Protein AF-A0A7X6XSF5-F1 (afdb_monomer_lite)

Secondary structure (DSSP, 8-state):
-HHHHHHHHHHHHHHHHHHHHHHHHT----HHHHHHHHHHHHHHHHTTSGGGG-TT--HHHHHHHHHHHHH-HHHHHHHHHHHHHHHHHHH---THHHHHHHHHHHHHHHHHHHHHHHHHHHHHTT--

Radius of gyration: 16.54 Å; chains: 1; bounding box: 62×31×39 Å

Foldseek 3Di:
DVVVQVVVLVVLVVVLVVVVCVLVVVDDDDPVLVVVLVVLLVVLLVQQVVCVVPPPDRCNLVSLLVQCLVVALSSSLSSQLSNLVSNCVVVPGHPCSNVSSVVRSVSSNVSRVVNVVVVVVVVVVVPD

pLDDT: mean 73.64, std 11.08, range [44.38, 89.81]

Structure (mmCIF, N/CA/C/O backbone):
data_AF-A0A7X6XSF5-F1
#
_entry.id   AF-A0A7X6XSF5-F1
#
loop_
_atom_site.group_PDB
_atom_site.id
_atom_site.type_symbol
_atom_site.label_atom_id
_atom_site.label_alt_id
_atom_site.label_comp_id
_atom_site.label_asym_id
_atom_site.label_entity_id
_atom_site.label_seq_id
_atom_site.pdbx_PDB_ins_code
_atom_site.Cartn_x
_atom_site.Cartn_y
_atom_site.Cartn_z
_atom_site.occupancy
_atom_site.B_iso_or_equiv
_atom_site.auth_seq_id
_atom_site.auth_comp_id
_atom_site.auth_asym_id
_atom_site.auth_atom_id
_atom_site.pdbx_PDB_model_num
ATOM 1 N N . MET A 1 1 ? 31.494 -0.036 -8.236 1.00 59.62 1 MET A N 1
ATOM 2 C CA . MET A 1 1 ? 30.334 0.885 -8.117 1.00 59.62 1 MET A CA 1
ATOM 3 C C . MET A 1 1 ? 29.012 0.112 -8.073 1.00 59.62 1 MET A C 1
ATOM 5 O O . MET A 1 1 ? 28.188 0.430 -7.230 1.00 59.62 1 MET A O 1
ATOM 9 N N . GLN A 1 2 ? 28.847 -0.941 -8.889 1.00 62.22 2 GLN A N 1
ATOM 10 C CA . GLN A 1 2 ? 27.683 -1.845 -8.873 1.00 62.22 2 GLN A CA 1
ATOM 11 C C . GLN A 1 2 ? 27.437 -2.524 -7.506 1.00 62.22 2 GLN A C 1
ATOM 13 O O . GLN A 1 2 ? 26.304 -2.560 -7.035 1.00 62.22 2 GLN A O 1
ATOM 18 N N . ASP A 1 3 ? 28.492 -2.979 -6.819 1.00 64.44 3 ASP A N 1
ATOM 19 C CA . ASP A 1 3 ? 28.365 -3.694 -5.533 1.00 64.44 3 ASP A CA 1
ATOM 20 C C . ASP A 1 3 ? 27.804 -2.818 -4.400 1.00 64.44 3 ASP A C 1
ATOM 22 O O . ASP A 1 3 ? 27.027 -3.283 -3.568 1.00 64.44 3 ASP A O 1
ATOM 26 N N . TYR A 1 4 ? 28.118 -1.517 -4.412 1.00 69.25 4 TYR A N 1
ATOM 27 C CA . TYR A 1 4 ? 27.562 -0.548 -3.462 1.00 69.25 4 TYR A CA 1
ATOM 28 C C . TYR A 1 4 ? 26.054 -0.350 -3.659 1.00 69.25 4 TYR A C 1
ATOM 30 O O . TYR A 1 4 ? 25.323 -0.183 -2.686 1.00 69.25 4 TYR A O 1
ATOM 38 N N . ILE A 1 5 ? 25.569 -0.416 -4.902 1.00 69.94 5 ILE A N 1
ATOM 39 C CA . ILE A 1 5 ? 24.144 -0.258 -5.222 1.00 69.94 5 ILE A CA 1
ATOM 40 C C . ILE A 1 5 ? 23.349 -1.460 -4.695 1.00 69.94 5 ILE A C 1
ATOM 42 O O . ILE A 1 5 ? 22.299 -1.276 -4.078 1.00 69.94 5 ILE A O 1
ATOM 46 N N . HIS A 1 6 ? 23.865 -2.681 -4.856 1.00 67.62 6 HIS A N 1
ATOM 47 C CA . HIS A 1 6 ? 23.228 -3.886 -4.312 1.00 67.62 6 HIS A CA 1
ATOM 48 C C . HIS A 1 6 ? 23.192 -3.886 -2.776 1.00 67.62 6 HIS A C 1
ATOM 50 O O . HIS A 1 6 ? 22.155 -4.204 -2.190 1.00 67.62 6 HIS A O 1
ATOM 56 N N . LEU A 1 7 ? 24.272 -3.443 -2.122 1.00 71.56 7 LEU A N 1
ATOM 57 C CA . LEU A 1 7 ? 24.316 -3.249 -0.668 1.00 71.56 7 LEU A CA 1
ATOM 58 C C . LEU A 1 7 ? 23.287 -2.218 -0.180 1.00 71.56 7 LEU A C 1
ATOM 60 O O . LEU A 1 7 ? 22.596 -2.468 0.807 1.00 71.56 7 LEU A O 1
ATOM 64 N N . MET A 1 8 ? 23.122 -1.093 -0.885 1.00 67.62 8 MET A N 1
ATOM 65 C CA . MET A 1 8 ? 22.103 -0.092 -0.540 1.00 67.62 8 MET A CA 1
ATOM 66 C C . MET A 1 8 ? 20.672 -0.622 -0.711 1.00 67.62 8 MET A C 1
ATOM 68 O O . MET A 1 8 ? 19.807 -0.295 0.101 1.00 67.62 8 MET A O 1
ATOM 72 N N . ILE A 1 9 ? 20.408 -1.461 -1.718 1.00 67.25 9 ILE A N 1
ATOM 73 C CA . ILE A 1 9 ? 19.087 -2.078 -1.937 1.00 67.25 9 ILE A CA 1
ATOM 74 C C . ILE A 1 9 ? 18.752 -3.066 -0.814 1.00 67.25 9 ILE A C 1
ATOM 76 O O . ILE A 1 9 ? 17.651 -3.014 -0.267 1.00 67.25 9 ILE A O 1
ATOM 80 N N . ILE A 1 10 ? 19.702 -3.921 -0.422 1.00 72.44 10 ILE A N 1
ATOM 81 C CA . ILE A 1 10 ? 19.519 -4.860 0.695 1.00 72.44 10 ILE A CA 1
ATOM 82 C C . ILE A 1 10 ? 19.274 -4.093 2.002 1.00 72.44 10 ILE A C 1
ATOM 84 O O . ILE A 1 10 ? 18.352 -4.430 2.744 1.00 72.44 10 ILE A O 1
ATOM 88 N N . LEU A 1 11 ? 20.032 -3.020 2.249 1.00 73.56 11 LEU A N 1
ATOM 89 C CA . LEU A 1 11 ? 19.863 -2.159 3.422 1.00 73.56 11 LEU A CA 1
ATOM 90 C C . LEU A 1 11 ? 18.483 -1.476 3.453 1.00 73.56 11 LEU A C 1
ATOM 92 O O . LEU A 1 11 ? 17.859 -1.396 4.509 1.00 73.56 11 LEU A O 1
ATOM 96 N N . LEU A 1 12 ? 17.980 -1.021 2.303 1.00 67.94 12 LEU A N 1
ATOM 97 C CA . LEU A 1 12 ? 16.653 -0.406 2.171 1.00 67.94 12 LEU A CA 1
ATOM 98 C C . LEU A 1 12 ? 15.509 -1.406 2.390 1.00 67.94 12 LEU A C 1
ATOM 100 O O . LEU A 1 12 ? 14.513 -1.063 3.030 1.00 67.94 12 LEU A O 1
ATOM 104 N N . ILE A 1 13 ? 15.654 -2.642 1.904 1.00 68.62 13 ILE A N 1
ATOM 105 C CA . ILE A 1 13 ? 14.698 -3.731 2.161 1.00 68.62 13 ILE A CA 1
ATOM 106 C C . ILE A 1 13 ? 14.661 -4.055 3.659 1.00 68.62 13 ILE A C 1
ATOM 108 O O . ILE A 1 13 ? 13.578 -4.178 4.235 1.00 68.62 13 ILE A O 1
ATOM 112 N N . LEU A 1 14 ? 15.831 -4.126 4.302 1.00 71.38 14 LEU A N 1
ATOM 113 C CA . LEU A 1 14 ? 15.952 -4.326 5.747 1.00 71.38 14 LEU A CA 1
ATOM 114 C C . LEU A 1 14 ? 15.298 -3.183 6.531 1.00 71.38 14 LEU A C 1
ATOM 116 O O . LEU A 1 14 ? 14.536 -3.442 7.455 1.00 71.38 14 LEU A O 1
ATOM 120 N N . LEU A 1 15 ? 15.512 -1.927 6.128 1.00 68.38 15 LEU A N 1
ATOM 121 C CA . LEU A 1 15 ? 14.881 -0.764 6.757 1.00 68.38 15 LEU A CA 1
ATOM 122 C C . LEU A 1 15 ? 13.347 -0.828 6.663 1.00 68.38 15 LEU A C 1
ATOM 124 O O . LEU A 1 15 ? 12.653 -0.596 7.651 1.00 68.38 15 LEU A O 1
ATOM 128 N N . SER A 1 16 ? 12.817 -1.185 5.493 1.00 65.94 16 SER A N 1
ATOM 129 C CA . SER A 1 16 ? 11.382 -1.389 5.274 1.00 65.94 16 SER A CA 1
ATOM 130 C C . SER A 1 16 ? 10.806 -2.489 6.181 1.00 65.94 16 SER A C 1
ATOM 132 O O . SER A 1 16 ? 9.779 -2.282 6.834 1.00 65.94 16 SER A O 1
ATOM 134 N N . MET A 1 17 ? 11.498 -3.629 6.282 1.00 66.50 17 MET A N 1
ATOM 135 C CA . MET A 1 17 ? 11.142 -4.719 7.201 1.00 66.50 17 MET A CA 1
ATOM 136 C C . MET A 1 17 ? 11.146 -4.254 8.664 1.00 66.50 17 MET A C 1
ATOM 138 O O . MET A 1 17 ? 10.246 -4.609 9.424 1.00 66.50 17 MET A O 1
ATOM 142 N N . THR A 1 18 ? 12.094 -3.399 9.049 1.00 66.00 18 THR A N 1
ATOM 143 C CA . THR A 1 18 ? 12.167 -2.823 10.399 1.00 66.00 18 THR A CA 1
ATOM 144 C C . THR A 1 18 ? 11.002 -1.868 10.686 1.00 66.00 18 THR A C 1
ATOM 146 O O . THR A 1 18 ? 10.394 -1.956 11.752 1.00 66.00 18 THR A O 1
ATOM 149 N N . ILE A 1 19 ? 10.624 -0.997 9.738 1.00 66.56 19 ILE A N 1
ATOM 150 C CA . ILE A 1 19 ? 9.424 -0.144 9.868 1.00 66.56 19 ILE A CA 1
ATOM 151 C C . ILE A 1 19 ? 8.166 -1.007 10.041 1.00 66.56 19 ILE A C 1
ATOM 153 O O . ILE A 1 19 ? 7.299 -0.676 10.854 1.00 66.56 19 ILE A O 1
ATOM 157 N N . PHE A 1 20 ? 8.071 -2.114 9.301 1.00 64.94 20 PHE A N 1
ATOM 158 C CA . PHE A 1 20 ? 6.968 -3.059 9.423 1.00 64.94 20 PHE A CA 1
ATOM 159 C C . PHE A 1 20 ? 6.917 -3.692 10.818 1.00 64.94 20 PHE A C 1
ATOM 161 O O . PHE A 1 20 ? 5.868 -3.644 11.461 1.00 64.94 20 PHE A O 1
ATOM 168 N N . TYR A 1 21 ? 8.047 -4.195 11.320 1.00 65.69 21 TYR A N 1
ATOM 169 C CA . TYR A 1 21 ? 8.134 -4.827 12.639 1.00 65.69 21 TYR A CA 1
ATOM 170 C C . TYR A 1 21 ? 7.701 -3.878 13.764 1.00 65.69 21 TYR A C 1
ATOM 172 O O . TYR A 1 21 ? 6.851 -4.232 14.578 1.00 65.69 21 TYR A O 1
ATOM 180 N N . ILE A 1 22 ? 8.181 -2.629 13.740 1.00 65.38 22 ILE A N 1
ATOM 181 C CA . ILE A 1 22 ? 7.823 -1.600 14.734 1.00 65.38 22 ILE A CA 1
ATOM 182 C C . ILE A 1 22 ? 6.320 -1.270 14.697 1.00 65.38 22 ILE A C 1
ATOM 184 O O . ILE A 1 22 ? 5.724 -0.913 15.718 1.00 65.38 22 ILE A O 1
ATOM 188 N N . ARG A 1 23 ? 5.691 -1.354 13.519 1.00 63.09 23 ARG A N 1
ATOM 189 C CA . ARG A 1 23 ? 4.255 -1.096 13.347 1.00 63.09 23 ARG A CA 1
ATOM 190 C C . ARG A 1 23 ? 3.402 -2.293 13.777 1.00 63.09 23 ARG A C 1
ATOM 192 O O . ARG A 1 23 ? 2.303 -2.078 14.282 1.00 63.09 23 ARG A O 1
ATOM 199 N N . PHE A 1 24 ? 3.898 -3.513 13.576 1.00 61.09 24 PHE A N 1
ATOM 200 C CA . PHE A 1 24 ? 3.199 -4.762 13.889 1.00 61.09 24 PHE A CA 1
ATOM 201 C C . PHE A 1 24 ? 3.247 -5.096 15.385 1.00 61.09 24 PHE A C 1
ATOM 203 O O . PHE A 1 24 ? 2.246 -5.516 15.954 1.00 61.09 24 PHE A O 1
ATOM 210 N N . GLU A 1 25 ? 4.375 -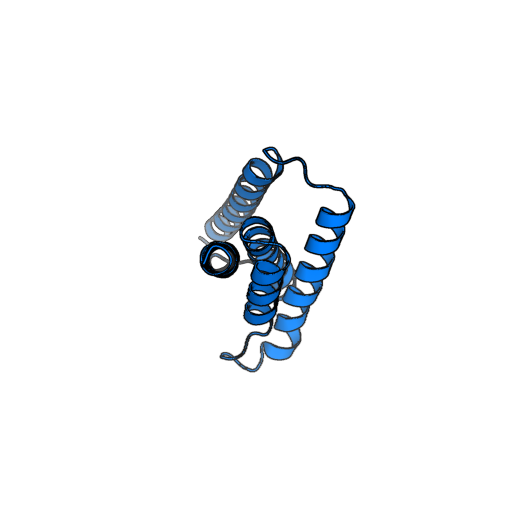4.833 16.048 1.00 61.44 25 GLU A N 1
ATOM 211 C CA . GLU A 1 25 ? 4.587 -5.160 17.466 1.00 61.44 25 GLU A CA 1
ATOM 212 C C . GLU A 1 25 ? 3.665 -4.375 18.415 1.00 61.44 25 GLU A C 1
ATOM 214 O O . GLU A 1 25 ? 3.293 -4.851 19.484 1.00 61.44 25 GLU A O 1
ATOM 219 N N . LYS A 1 26 ? 3.233 -3.173 18.020 1.00 58.34 26 LYS A N 1
ATOM 220 C CA . LYS A 1 26 ? 2.418 -2.299 18.877 1.00 58.34 26 LYS A CA 1
ATOM 221 C C . LYS A 1 26 ? 0.927 -2.636 18.888 1.00 58.34 26 LYS A C 1
ATOM 223 O O . LYS A 1 26 ? 0.171 -1.924 19.550 1.00 58.34 26 LYS A O 1
ATOM 228 N N . LYS A 1 27 ? 0.472 -3.649 18.143 1.00 60.84 27 LYS A N 1
ATOM 229 C CA . LYS A 1 27 ? -0.960 -3.843 17.896 1.00 60.84 27 LYS A CA 1
ATOM 230 C C . LYS A 1 27 ? -1.399 -5.293 18.074 1.00 60.84 27 LYS A C 1
ATOM 232 O O . LYS A 1 27 ? -0.849 -6.207 17.474 1.00 60.84 27 LYS A O 1
ATOM 237 N N . THR A 1 28 ? -2.464 -5.491 18.843 1.00 62.56 28 THR A N 1
ATOM 238 C CA . THR A 1 28 ? -3.181 -6.766 18.941 1.00 62.56 28 THR A CA 1
ATOM 239 C C . THR A 1 28 ? -4.071 -6.926 17.708 1.00 62.56 28 THR A C 1
ATOM 241 O O . THR A 1 28 ? -5.229 -6.508 17.713 1.00 62.56 28 THR A O 1
ATOM 244 N N . ILE A 1 29 ? -3.509 -7.443 16.617 1.00 67.06 29 ILE A N 1
ATOM 245 C CA . ILE A 1 29 ? -4.262 -7.780 15.402 1.00 67.06 29 ILE A CA 1
ATOM 246 C C . ILE A 1 29 ? -4.751 -9.224 15.536 1.00 67.06 29 ILE A C 1
ATOM 248 O O . ILE A 1 29 ? -3.967 -10.120 15.851 1.00 67.06 29 ILE A O 1
ATOM 252 N N . ASN A 1 30 ? -6.041 -9.458 15.294 1.00 80.00 30 ASN A N 1
ATOM 253 C CA . ASN A 1 30 ? -6.594 -10.812 15.293 1.00 80.00 30 ASN A CA 1
ATOM 254 C C . ASN A 1 30 ? -6.063 -11.607 14.090 1.00 80.00 30 ASN A C 1
ATOM 256 O O . ASN A 1 30 ? -5.859 -11.049 13.012 1.00 80.00 30 ASN A O 1
ATOM 260 N N . ALA A 1 31 ? -5.890 -12.922 14.240 1.00 82.75 31 ALA A N 1
ATOM 261 C CA . ALA A 1 31 ? -5.357 -13.777 13.175 1.00 82.75 31 ALA A CA 1
ATOM 262 C C . ALA A 1 31 ? -6.156 -13.668 11.858 1.00 82.75 31 ALA A C 1
ATOM 264 O O . ALA A 1 31 ? -5.569 -13.608 10.781 1.00 82.75 31 ALA A O 1
ATOM 265 N N . GLU A 1 32 ? -7.484 -13.555 11.940 1.00 82.69 32 GLU A N 1
ATOM 266 C CA . GLU A 1 32 ? -8.368 -13.369 10.779 1.00 82.69 32 GLU A CA 1
ATOM 267 C C . GLU A 1 32 ? -8.068 -12.074 10.010 1.00 82.69 32 GLU A C 1
ATOM 269 O O . GLU A 1 32 ? -8.053 -12.058 8.779 1.00 82.69 32 GLU A O 1
ATOM 274 N N . GLU A 1 33 ? -7.767 -10.989 10.725 1.00 77.69 33 GLU A N 1
ATOM 275 C CA . GLU A 1 33 ? -7.451 -9.690 10.129 1.00 77.69 33 GLU A CA 1
ATOM 276 C C . GLU A 1 33 ? -6.091 -9.730 9.417 1.00 77.69 33 GLU A C 1
ATOM 278 O O . GLU A 1 33 ? -5.955 -9.189 8.319 1.00 77.69 33 GLU A O 1
ATOM 283 N N . ILE A 1 34 ? -5.112 -10.453 9.972 1.00 81.44 34 ILE A N 1
ATOM 284 C CA . ILE A 1 34 ? -3.814 -10.691 9.320 1.00 81.44 34 ILE A CA 1
ATOM 285 C C . ILE A 1 34 ? -4.008 -11.449 8.000 1.00 81.44 34 ILE A C 1
ATOM 287 O O . ILE A 1 34 ? -3.440 -11.061 6.975 1.00 81.44 34 ILE A O 1
ATOM 291 N N . VAL A 1 35 ? -4.832 -12.502 8.001 1.00 85.88 35 VAL A N 1
ATOM 292 C CA . VAL A 1 35 ? -5.121 -13.297 6.797 1.00 85.88 35 VAL A CA 1
ATOM 293 C C . VAL A 1 35 ? -5.827 -12.446 5.736 1.00 85.88 35 VAL A C 1
ATOM 295 O O . VAL A 1 35 ? -5.446 -12.486 4.564 1.00 85.88 35 VAL A O 1
ATOM 298 N N . LEU A 1 36 ? -6.796 -11.615 6.129 1.00 82.38 36 LEU A N 1
ATOM 299 C CA . LEU A 1 36 ? -7.475 -10.688 5.217 1.00 82.38 36 LEU A CA 1
ATOM 300 C C . LEU A 1 36 ? -6.510 -9.663 4.604 1.00 82.38 36 LEU A C 1
ATOM 302 O O . LEU A 1 36 ? -6.538 -9.448 3.390 1.00 82.38 36 LEU A O 1
ATOM 306 N N . ILE A 1 37 ? -5.623 -9.073 5.411 1.00 83.38 37 ILE A N 1
ATOM 307 C CA . ILE A 1 37 ? -4.573 -8.154 4.941 1.00 83.38 37 ILE A CA 1
ATOM 308 C C . ILE A 1 37 ? -3.681 -8.842 3.907 1.00 83.38 37 ILE A C 1
ATOM 310 O O . ILE A 1 37 ? -3.402 -8.260 2.854 1.00 83.38 37 ILE A O 1
ATOM 314 N N . ALA A 1 38 ? -3.256 -10.077 4.181 1.00 82.75 38 ALA A N 1
ATOM 315 C CA . ALA A 1 38 ? -2.407 -10.847 3.280 1.00 82.75 38 ALA A CA 1
ATOM 316 C C . ALA A 1 38 ? -3.107 -11.128 1.939 1.00 82.75 38 ALA A C 1
ATOM 318 O O . ALA A 1 38 ? -2.531 -10.861 0.882 1.00 82.75 38 ALA A O 1
ATOM 319 N N . MET A 1 39 ? -4.365 -11.583 1.966 1.00 88.12 39 MET A N 1
ATOM 320 C CA . MET A 1 39 ? -5.145 -11.854 0.751 1.00 88.12 39 MET A CA 1
ATOM 321 C C . MET A 1 39 ? -5.366 -10.592 -0.092 1.00 88.12 39 MET A C 1
ATOM 323 O O . MET A 1 39 ? -5.119 -10.604 -1.299 1.00 88.12 39 MET A O 1
ATOM 327 N N . LEU A 1 40 ? -5.778 -9.482 0.527 1.00 84.50 40 LEU A N 1
ATOM 328 C CA . LEU A 1 40 ? -6.012 -8.216 -0.181 1.00 84.50 40 LEU A CA 1
ATOM 329 C C . LEU A 1 40 ? -4.723 -7.657 -0.788 1.00 84.50 40 LEU A C 1
ATOM 331 O O . LEU A 1 40 ? -4.731 -7.170 -1.920 1.00 84.50 40 LEU A O 1
ATOM 335 N N . SER A 1 41 ? -3.607 -7.782 -0.070 1.00 82.56 41 SER A N 1
ATOM 336 C CA . SER A 1 41 ? -2.292 -7.374 -0.568 1.00 82.56 41 SER A CA 1
ATOM 337 C C . SER A 1 41 ? -1.841 -8.220 -1.757 1.00 82.56 41 SER A C 1
ATOM 339 O O . SER A 1 41 ? -1.310 -7.674 -2.723 1.00 82.56 41 SER A O 1
ATOM 341 N N . ALA A 1 42 ? -2.090 -9.533 -1.726 1.00 82.62 42 ALA A N 1
ATOM 342 C CA . ALA A 1 42 ? -1.787 -10.426 -2.841 1.00 82.62 42 ALA A CA 1
ATOM 343 C C . ALA A 1 42 ? -2.597 -10.054 -4.094 1.00 82.62 42 ALA A C 1
ATOM 345 O O . ALA A 1 42 ? -2.023 -9.918 -5.174 1.00 82.62 42 ALA A O 1
ATOM 346 N N . ILE A 1 43 ? -3.901 -9.794 -3.950 1.00 83.44 43 ILE A N 1
ATOM 347 C CA . ILE A 1 43 ? -4.760 -9.355 -5.064 1.00 83.44 43 ILE A CA 1
ATOM 348 C C . ILE A 1 43 ? -4.278 -8.006 -5.619 1.00 83.44 43 ILE A C 1
ATOM 350 O O . ILE A 1 43 ? -4.167 -7.836 -6.834 1.00 83.44 43 ILE A O 1
ATOM 354 N N . ALA A 1 44 ? -3.935 -7.056 -4.744 1.00 82.06 44 ALA A N 1
ATOM 355 C CA . ALA A 1 44 ? -3.418 -5.747 -5.139 1.00 82.06 44 ALA A CA 1
ATOM 356 C C . ALA A 1 44 ? -2.078 -5.837 -5.889 1.00 82.06 44 ALA A C 1
ATOM 358 O O . ALA A 1 44 ? -1.862 -5.097 -6.855 1.00 82.06 44 ALA A O 1
ATOM 359 N N . ALA A 1 45 ? -1.201 -6.753 -5.473 1.00 78.69 45 ALA A N 1
ATOM 360 C CA . ALA A 1 45 ? 0.075 -7.003 -6.128 1.00 78.69 45 ALA A CA 1
ATOM 361 C C . ALA A 1 45 ? -0.102 -7.672 -7.498 1.00 78.69 45 ALA A C 1
ATOM 363 O O . ALA A 1 45 ? 0.476 -7.205 -8.480 1.00 78.69 45 ALA A O 1
ATOM 364 N N . VAL A 1 46 ? -0.948 -8.705 -7.589 1.00 77.00 46 VAL A N 1
ATOM 365 C CA . VAL A 1 46 ? -1.263 -9.390 -8.855 1.00 77.00 46 VAL A CA 1
ATOM 366 C C . VAL A 1 46 ? -1.923 -8.435 -9.841 1.00 77.00 46 VAL A C 1
ATOM 368 O O . VAL A 1 46 ? -1.575 -8.446 -11.018 1.00 77.00 46 VAL A O 1
ATOM 371 N N . GLY A 1 47 ? -2.794 -7.541 -9.366 1.00 72.81 47 GLY A N 1
ATOM 372 C CA . GLY A 1 47 ? -3.429 -6.511 -10.189 1.00 72.81 47 GLY A CA 1
ATOM 373 C C . GLY A 1 47 ? -2.445 -5.571 -10.897 1.00 72.81 47 GLY A C 1
ATOM 374 O O . GLY A 1 47 ? -2.824 -4.924 -11.867 1.00 72.81 47 GLY A O 1
ATOM 375 N N . ARG A 1 48 ? -1.178 -5.506 -10.470 1.00 71.88 48 ARG A N 1
ATOM 376 C CA . ARG A 1 48 ? -0.139 -4.700 -11.124 1.00 71.88 48 ARG A CA 1
ATOM 377 C C . ARG A 1 48 ? 0.543 -5.421 -12.292 1.00 71.88 48 ARG A C 1
ATOM 379 O O . ARG A 1 48 ? 1.013 -4.762 -13.214 1.00 71.88 48 ARG A O 1
ATOM 386 N N . ILE A 1 49 ? 0.598 -6.753 -12.256 1.00 65.44 49 ILE A N 1
ATOM 387 C CA . ILE A 1 49 ? 1.386 -7.583 -13.182 1.00 65.44 49 ILE A CA 1
ATOM 388 C C . ILE A 1 49 ? 0.864 -7.500 -14.632 1.00 65.44 49 ILE A C 1
ATOM 390 O O . ILE A 1 49 ? 1.661 -7.191 -15.516 1.00 65.44 49 ILE A O 1
ATOM 394 N N . PRO A 1 50 ? -0.442 -7.695 -14.920 1.00 61.91 50 PRO A N 1
ATOM 395 C CA . PRO A 1 50 ? -0.947 -7.644 -16.294 1.00 61.91 50 PRO A CA 1
ATOM 396 C C . PRO A 1 50 ? -1.102 -6.208 -16.818 1.00 61.91 50 PRO A C 1
ATOM 398 O O . PRO A 1 50 ? -1.088 -5.986 -18.024 1.00 61.91 50 PRO A O 1
ATOM 401 N N . PHE A 1 51 ? -1.207 -5.218 -15.924 1.00 57.56 51 PHE A N 1
ATOM 402 C CA . PHE A 1 51 ? -1.327 -3.799 -16.276 1.00 57.56 51 PHE A CA 1
ATOM 403 C C . PHE A 1 51 ? 0.022 -3.077 -16.384 1.00 57.56 51 PHE A C 1
ATOM 405 O O . PHE A 1 51 ? 0.049 -1.874 -16.632 1.00 57.56 51 PHE A O 1
ATOM 412 N N . ALA A 1 52 ? 1.151 -3.787 -16.276 1.00 56.28 52 ALA A N 1
ATOM 413 C CA . ALA A 1 52 ? 2.479 -3.212 -16.496 1.00 56.28 52 ALA A CA 1
ATOM 414 C C . ALA A 1 52 ? 2.642 -2.578 -17.897 1.00 56.28 52 ALA A C 1
ATOM 416 O O . ALA A 1 52 ? 3.467 -1.684 -18.069 1.00 56.28 52 ALA A O 1
ATOM 417 N N . ALA A 1 53 ? 1.826 -2.990 -18.876 1.00 51.69 53 ALA A N 1
ATOM 418 C CA . ALA A 1 53 ? 1.794 -2.425 -20.226 1.00 51.69 53 ALA A CA 1
ATOM 419 C C . ALA A 1 53 ? 1.056 -1.070 -20.337 1.00 51.69 53 ALA A C 1
ATOM 421 O O . ALA A 1 53 ? 1.233 -0.368 -21.331 1.00 51.69 53 ALA A O 1
ATOM 422 N N . LEU A 1 54 ? 0.244 -0.680 -19.343 1.00 56.06 54 LEU A N 1
ATOM 423 C CA . LEU A 1 54 ? -0.501 0.585 -19.326 1.00 56.06 54 LEU A CA 1
ATOM 424 C C . LEU A 1 54 ? -0.008 1.476 -18.170 1.00 56.06 54 LEU A C 1
ATOM 426 O O . LEU A 1 54 ? -0.483 1.344 -17.041 1.00 56.06 54 LEU A O 1
ATOM 430 N N . PRO A 1 55 ? 0.911 2.426 -18.429 1.00 54.12 55 PRO A N 1
ATOM 431 C CA . PRO A 1 55 ? 1.625 3.185 -17.395 1.00 54.12 55 PRO A CA 1
ATOM 432 C C . PRO A 1 55 ? 0.776 4.191 -16.592 1.00 54.12 55 PRO A C 1
ATOM 434 O O . PRO A 1 55 ? 1.328 4.976 -15.825 1.00 54.12 55 PRO A O 1
ATOM 437 N N . SER A 1 56 ? -0.555 4.178 -16.706 1.00 59.94 56 SER A N 1
ATOM 438 C CA . SER A 1 56 ? -1.430 5.170 -16.056 1.00 59.94 56 SER A CA 1
ATOM 439 C C . SER A 1 5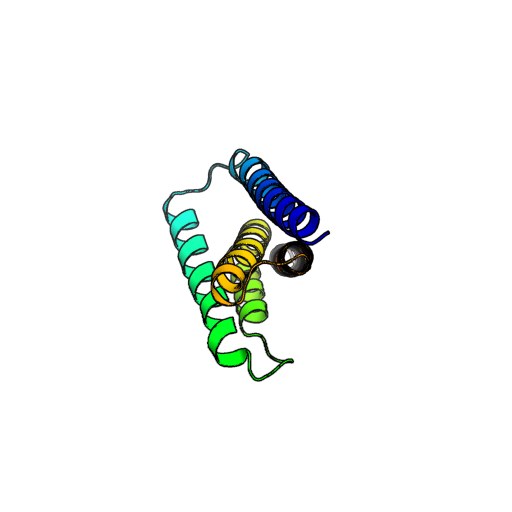6 ? -2.585 4.591 -15.239 1.00 59.94 56 SER A C 1
ATOM 441 O O . SER A 1 56 ? -3.190 5.330 -14.467 1.00 59.94 56 SER A O 1
ATOM 443 N N . VAL A 1 57 ? -2.886 3.293 -15.345 1.00 60.66 57 VAL A N 1
ATOM 444 C CA . VAL A 1 57 ? -3.986 2.676 -14.587 1.00 60.66 57 VAL A CA 1
ATOM 445 C C . VAL A 1 57 ? -3.439 1.505 -13.791 1.00 60.66 57 VAL A C 1
ATOM 447 O O . VAL A 1 57 ? -3.217 0.424 -14.323 1.00 60.66 57 VAL A O 1
ATOM 450 N N . GLN A 1 58 ? -3.207 1.736 -12.499 1.00 71.69 58 GLN A N 1
AT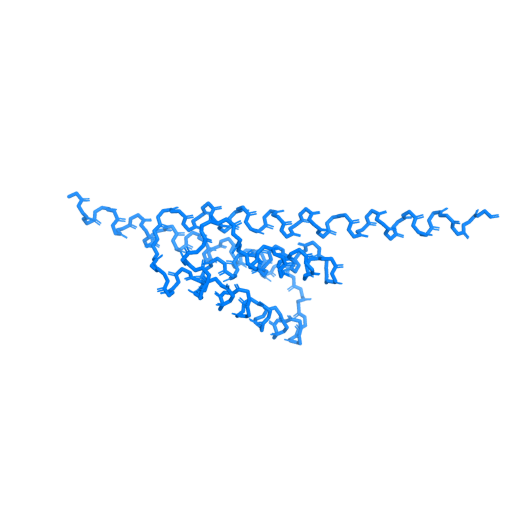OM 451 C CA . GLN A 1 58 ? -2.785 0.699 -11.562 1.00 71.69 58 GLN A CA 1
ATOM 452 C C . GLN A 1 58 ? -3.974 0.334 -10.662 1.00 71.69 58 GLN A C 1
ATOM 454 O O . GLN A 1 58 ? -4.302 1.101 -9.750 1.00 71.69 58 GLN A O 1
ATOM 459 N N . PRO A 1 59 ? -4.619 -0.831 -10.878 1.00 76.50 59 PRO A N 1
ATOM 460 C CA . PRO A 1 59 ? -5.721 -1.311 -10.036 1.00 76.50 59 PRO A CA 1
ATOM 461 C C . PRO A 1 59 ? -5.331 -1.424 -8.556 1.00 76.50 59 PRO A C 1
ATOM 463 O O . PRO A 1 59 ? -6.182 -1.354 -7.671 1.00 76.50 59 PRO A O 1
ATOM 466 N N . THR A 1 60 ? -4.032 -1.551 -8.282 1.00 82.50 60 THR A N 1
ATOM 467 C CA . THR A 1 60 ? -3.429 -1.592 -6.948 1.00 82.50 60 THR A CA 1
ATOM 468 C C . THR A 1 60 ? -3.886 -0.423 -6.073 1.00 82.50 60 THR A C 1
ATOM 470 O O . THR A 1 60 ? -4.363 -0.645 -4.963 1.00 82.50 60 THR A O 1
ATOM 473 N N . SER A 1 61 ? -3.844 0.811 -6.587 1.00 83.75 61 SER A N 1
ATOM 474 C CA . SER A 1 61 ? -4.261 2.013 -5.849 1.00 83.75 61 SER A CA 1
ATOM 475 C C . SER A 1 61 ? -5.740 1.967 -5.457 1.00 83.75 61 SER A C 1
ATOM 477 O O . SER A 1 61 ? -6.111 2.320 -4.340 1.00 83.75 61 SER A O 1
ATOM 479 N N . PHE A 1 62 ? -6.593 1.476 -6.359 1.00 84.88 62 PHE A N 1
ATOM 480 C CA . PHE A 1 62 ? -8.027 1.337 -6.113 1.00 84.88 62 PHE A CA 1
ATOM 481 C C . PHE A 1 62 ? -8.318 0.317 -5.005 1.00 84.88 62 PHE A C 1
ATOM 483 O O . PHE A 1 62 ? -9.091 0.604 -4.088 1.00 84.88 62 PHE A O 1
ATOM 490 N N . ILE A 1 63 ? -7.643 -0.837 -5.038 1.00 86.25 63 ILE A N 1
ATOM 491 C CA . ILE A 1 63 ? -7.784 -1.881 -4.012 1.00 86.25 63 ILE A CA 1
ATOM 492 C C . ILE A 1 63 ? -7.333 -1.358 -2.644 1.00 86.25 63 ILE A C 1
ATOM 494 O O . ILE A 1 63 ? -8.022 -1.583 -1.647 1.00 86.25 63 ILE A O 1
ATOM 498 N N . ILE A 1 64 ? -6.226 -0.611 -2.592 1.00 88.19 64 ILE A N 1
ATOM 499 C CA . ILE A 1 64 ? -5.726 0.006 -1.355 1.00 88.19 64 ILE A CA 1
ATOM 500 C C . ILE A 1 64 ? -6.757 0.985 -0.777 1.00 88.19 64 ILE A C 1
ATOM 502 O O . ILE A 1 64 ? -7.056 0.922 0.415 1.00 88.19 64 ILE A O 1
ATOM 506 N N . ILE A 1 65 ? -7.345 1.850 -1.609 1.00 87.12 65 ILE A N 1
ATOM 507 C CA . ILE A 1 65 ? -8.339 2.845 -1.174 1.00 87.12 65 ILE A CA 1
ATOM 508 C C . ILE A 1 65 ? -9.614 2.172 -0.648 1.00 87.12 65 ILE A C 1
ATOM 510 O O . ILE A 1 65 ? -10.115 2.556 0.411 1.00 87.12 65 ILE A O 1
ATOM 514 N N . ILE A 1 66 ? -10.137 1.157 -1.343 1.00 86.50 66 ILE A N 1
ATOM 515 C CA . ILE A 1 66 ? -11.327 0.421 -0.883 1.00 86.50 66 ILE A CA 1
ATOM 516 C C . ILE A 1 66 ? -11.036 -0.288 0.433 1.00 86.50 66 ILE A C 1
ATOM 518 O O . ILE A 1 66 ? -11.812 -0.177 1.380 1.00 86.50 66 ILE A O 1
ATOM 522 N N . THR A 1 67 ? -9.898 -0.969 0.516 1.00 86.19 67 THR A N 1
ATOM 523 C CA . THR A 1 67 ? -9.486 -1.689 1.721 1.00 86.19 67 THR A CA 1
ATOM 524 C C . THR A 1 67 ? -9.348 -0.736 2.908 1.00 86.19 67 THR A C 1
ATOM 526 O O . THR A 1 67 ? -9.876 -1.007 3.987 1.00 86.19 67 THR A O 1
ATOM 529 N N . ALA A 1 68 ? -8.741 0.432 2.696 1.00 88.00 68 ALA A N 1
ATOM 530 C CA . ALA A 1 68 ? -8.643 1.484 3.698 1.00 88.00 68 ALA A CA 1
ATOM 531 C C . ALA A 1 68 ? -10.011 2.021 4.144 1.00 88.00 68 ALA A C 1
ATOM 533 O O . ALA A 1 68 ? -10.237 2.264 5.331 1.00 88.00 68 ALA A O 1
ATOM 534 N N . LYS A 1 69 ? -10.948 2.190 3.208 1.00 84.75 69 LYS A N 1
ATOM 535 C CA . LYS A 1 69 ? -12.307 2.651 3.510 1.00 84.75 69 LYS A CA 1
ATOM 536 C C . LYS A 1 69 ? -13.116 1.597 4.272 1.00 84.75 69 LYS A C 1
ATOM 538 O O . LYS A 1 69 ? -13.918 1.955 5.131 1.00 84.75 69 LYS A O 1
ATOM 543 N N . THR A 1 70 ? -12.906 0.313 4.002 1.00 83.25 70 THR A N 1
ATOM 544 C CA . THR A 1 70 ? -13.648 -0.777 4.654 1.00 83.25 70 THR A CA 1
ATOM 545 C C . THR A 1 70 ? -13.080 -1.098 6.032 1.00 83.25 70 THR A C 1
ATOM 547 O O . THR A 1 70 ? -13.823 -1.097 7.012 1.00 83.25 70 THR A O 1
ATOM 550 N N . PHE A 1 71 ? -11.764 -1.273 6.152 1.00 80.62 71 PHE A N 1
ATOM 551 C CA . PHE A 1 71 ? -11.122 -1.747 7.385 1.00 80.62 71 PHE A CA 1
ATOM 552 C C . PHE A 1 71 ? -10.486 -0.629 8.227 1.00 80.62 71 PHE A C 1
ATOM 554 O O . PHE A 1 71 ? -10.285 -0.799 9.423 1.00 80.62 71 PHE A O 1
ATOM 561 N N . GLY A 1 72 ? -10.262 0.556 7.650 1.00 82.44 72 GLY A N 1
ATOM 562 C CA . GLY A 1 72 ? -9.721 1.730 8.343 1.00 82.44 72 GLY A CA 1
ATOM 563 C C . GLY A 1 72 ? -8.302 2.112 7.907 1.00 82.44 72 GLY A C 1
ATOM 564 O O . GLY A 1 72 ? -7.657 1.442 7.098 1.00 82.44 72 GLY A O 1
ATOM 565 N N . ARG A 1 73 ? -7.809 3.225 8.468 1.00 82.75 73 ARG A N 1
ATOM 566 C CA . ARG A 1 73 ? -6.527 3.862 8.101 1.00 82.75 73 ARG A CA 1
ATOM 567 C C . ARG A 1 73 ? -5.302 2.961 8.264 1.00 82.75 73 ARG A C 1
ATOM 569 O O . ARG A 1 73 ? -4.392 3.002 7.442 1.00 82.75 73 ARG A O 1
ATOM 576 N N . GLU A 1 74 ? -5.267 2.146 9.311 1.00 80.31 74 GLU A N 1
ATOM 577 C CA . GLU A 1 74 ? -4.106 1.312 9.633 1.00 80.31 74 GLU A CA 1
ATOM 578 C C . GLU A 1 74 ? -3.998 0.116 8.692 1.00 80.31 74 GLU A C 1
ATOM 580 O O . GLU A 1 74 ? -2.921 -0.156 8.166 1.00 80.31 74 GLU A O 1
ATOM 585 N N . VAL A 1 75 ? -5.125 -0.543 8.421 1.00 81.56 75 VAL A N 1
ATOM 586 C CA . VAL A 1 75 ? -5.204 -1.674 7.492 1.00 81.56 75 VAL A CA 1
ATOM 587 C C . VAL A 1 75 ? -4.891 -1.222 6.064 1.00 81.56 75 VAL A C 1
ATOM 589 O O . VAL A 1 75 ? -4.113 -1.871 5.371 1.00 81.56 75 VAL A O 1
ATOM 592 N N . GLY A 1 76 ? -5.398 -0.054 5.652 1.00 83.56 76 GLY A N 1
ATOM 593 C CA . GLY A 1 76 ? -5.059 0.556 4.364 1.00 83.56 76 GLY A CA 1
ATOM 594 C C . GLY A 1 76 ? -3.563 0.834 4.192 1.00 83.56 76 GLY A C 1
ATOM 595 O O . GLY A 1 76 ? -2.997 0.549 3.138 1.00 83.56 76 GLY A O 1
ATOM 596 N N . PHE A 1 77 ? -2.906 1.344 5.239 1.00 84.62 77 PHE A N 1
ATOM 597 C CA . PHE A 1 77 ? -1.459 1.575 5.231 1.00 84.62 77 PHE A CA 1
ATOM 598 C C . PHE A 1 77 ? -0.661 0.268 5.099 1.00 84.62 77 PHE A C 1
ATOM 600 O O . PHE A 1 77 ? 0.312 0.212 4.343 1.00 84.62 77 PHE A O 1
ATOM 607 N N . LEU A 1 78 ? -1.066 -0.785 5.818 1.00 83.75 78 LEU A N 1
ATOM 608 C CA . LEU A 1 78 ? -0.400 -2.091 5.771 1.00 83.75 78 LEU A CA 1
ATOM 609 C C . LEU A 1 78 ? -0.539 -2.744 4.393 1.00 83.75 78 LEU A C 1
ATOM 611 O O . LEU A 1 78 ? 0.460 -3.171 3.817 1.00 83.75 78 LEU A O 1
ATOM 615 N N . VAL A 1 79 ? -1.750 -2.752 3.835 1.00 85.81 79 VAL A N 1
ATOM 616 C CA . VAL A 1 79 ? -2.020 -3.344 2.517 1.00 85.81 79 VAL A CA 1
ATOM 617 C C . VAL A 1 79 ? -1.283 -2.597 1.405 1.00 85.81 79 VAL A C 1
ATOM 619 O O . VAL A 1 79 ? -0.728 -3.235 0.516 1.00 85.81 79 VAL A O 1
ATOM 622 N N . GLY A 1 80 ? -1.184 -1.264 1.474 1.00 86.56 80 GLY A N 1
ATOM 623 C CA . GLY A 1 80 ? -0.397 -0.477 0.517 1.00 86.56 80 GLY A CA 1
ATOM 624 C C . GLY A 1 80 ? 1.100 -0.805 0.533 1.00 86.56 80 GLY A C 1
ATOM 625 O O . GLY A 1 80 ? 1.708 -0.967 -0.527 1.00 86.56 80 GLY A O 1
ATOM 626 N N . ASN A 1 81 ? 1.682 -0.975 1.723 1.00 84.56 81 ASN A N 1
ATOM 627 C CA . ASN A 1 81 ? 3.082 -1.384 1.865 1.00 84.56 81 ASN A CA 1
ATOM 628 C C . ASN A 1 81 ? 3.325 -2.807 1.345 1.00 84.56 81 ASN A C 1
ATOM 630 O O . ASN A 1 81 ? 4.267 -3.026 0.581 1.00 84.56 81 ASN A O 1
ATOM 634 N N . PHE A 1 82 ? 2.472 -3.768 1.714 1.00 80.75 82 PHE A N 1
ATOM 635 C CA . PHE A 1 82 ? 2.611 -5.150 1.250 1.00 80.75 82 PHE A CA 1
ATOM 636 C C . PHE A 1 82 ? 2.372 -5.289 -0.251 1.00 80.75 82 PHE A C 1
ATOM 638 O O . PHE A 1 82 ? 3.109 -6.017 -0.908 1.00 80.75 82 PHE A O 1
ATOM 645 N N . ALA A 1 83 ? 1.403 -4.573 -0.819 1.00 85.06 83 ALA A N 1
ATOM 646 C CA . ALA A 1 83 ? 1.168 -4.587 -2.258 1.00 85.06 83 ALA A CA 1
ATOM 647 C C . ALA A 1 83 ? 2.396 -4.083 -3.039 1.00 85.06 83 ALA A C 1
ATOM 649 O O . ALA A 1 83 ? 2.789 -4.707 -4.025 1.00 85.06 83 ALA A O 1
ATOM 650 N N . ALA A 1 84 ? 3.048 -3.006 -2.575 1.00 82.12 84 ALA A N 1
ATOM 651 C CA . ALA A 1 84 ? 4.313 -2.522 -3.138 1.00 82.12 84 ALA A CA 1
ATOM 652 C C . ALA A 1 84 ? 5.415 -3.579 -3.039 1.00 82.12 84 ALA A C 1
ATOM 654 O O . ALA A 1 84 ? 6.000 -3.933 -4.063 1.00 82.12 84 ALA A O 1
ATOM 655 N N . LEU A 1 85 ? 5.638 -4.127 -1.842 1.00 78.75 85 LEU A N 1
ATOM 656 C CA . LEU A 1 85 ? 6.665 -5.136 -1.596 1.00 78.75 85 LEU A CA 1
ATOM 657 C C . LEU A 1 85 ? 6.464 -6.374 -2.483 1.00 78.75 85 LEU A C 1
ATOM 659 O O . LEU A 1 85 ? 7.376 -6.753 -3.215 1.00 78.75 85 LEU A O 1
ATOM 663 N N . VAL A 1 86 ? 5.268 -6.969 -2.452 1.00 80.06 86 VAL A N 1
ATOM 664 C CA . VAL A 1 86 ? 4.937 -8.195 -3.190 1.00 80.06 86 VAL A CA 1
ATOM 665 C C . VAL A 1 86 ? 4.991 -7.944 -4.693 1.00 80.06 86 VAL A C 1
ATOM 667 O O . VAL A 1 86 ? 5.585 -8.741 -5.412 1.00 80.06 86 VAL A O 1
ATOM 670 N N . SER A 1 87 ? 4.460 -6.819 -5.188 1.00 77.44 87 SER A N 1
ATOM 671 C CA . SER A 1 87 ? 4.537 -6.507 -6.623 1.00 77.44 87 SER A CA 1
ATOM 672 C C . SER A 1 87 ? 5.980 -6.330 -7.111 1.00 77.44 87 SER A C 1
ATOM 674 O O . SER A 1 87 ? 6.314 -6.763 -8.214 1.00 77.44 87 SER A O 1
ATOM 676 N N . ASN A 1 88 ? 6.860 -5.779 -6.270 1.00 78.88 88 ASN A N 1
ATOM 677 C CA . ASN A 1 88 ? 8.267 -5.568 -6.607 1.00 78.88 88 ASN A CA 1
ATOM 678 C C . ASN A 1 88 ? 9.121 -6.837 -6.452 1.00 78.88 88 ASN A C 1
ATOM 680 O O . ASN A 1 88 ? 10.229 -6.882 -6.978 1.00 78.88 88 ASN A O 1
ATOM 684 N N . ILE A 1 89 ? 8.619 -7.901 -5.812 1.00 75.75 89 ILE A N 1
ATOM 685 C CA . ILE A 1 89 ? 9.247 -9.230 -5.916 1.00 75.75 89 ILE A CA 1
ATOM 686 C C . ILE A 1 89 ? 9.156 -9.740 -7.362 1.00 75.75 89 ILE A C 1
ATOM 688 O O . ILE A 1 89 ? 10.129 -10.285 -7.872 1.00 75.75 89 ILE A O 1
ATOM 692 N N . PHE A 1 90 ? 8.027 -9.511 -8.043 1.00 70.69 90 PHE A N 1
ATOM 693 C CA . PHE A 1 90 ? 7.823 -9.951 -9.429 1.00 70.69 90 PHE A CA 1
ATOM 694 C C . PHE A 1 90 ? 8.432 -8.997 -10.466 1.00 70.69 90 PHE A C 1
ATOM 696 O O . PHE A 1 90 ? 8.981 -9.451 -11.464 1.00 70.69 90 PHE A O 1
ATOM 703 N N . LEU A 1 91 ? 8.333 -7.682 -10.244 1.00 71.69 91 LEU A N 1
ATOM 704 C CA . LEU A 1 91 ? 8.804 -6.655 -11.187 1.00 71.69 91 LEU A CA 1
ATOM 705 C C . LEU A 1 91 ? 10.268 -6.233 -10.976 1.00 71.69 91 LEU A C 1
ATOM 707 O O . LEU A 1 91 ? 10.813 -5.488 -11.788 1.00 71.69 91 LEU A O 1
ATOM 711 N N . GLY A 1 92 ? 10.902 -6.702 -9.901 1.00 69.69 92 GLY A N 1
ATOM 712 C CA . GLY A 1 92 ? 12.261 -6.337 -9.521 1.00 69.69 92 GLY A CA 1
ATOM 713 C C . GLY A 1 92 ? 12.308 -5.292 -8.405 1.00 69.69 92 GLY A C 1
ATOM 714 O O . GLY A 1 92 ? 11.539 -4.327 -8.364 1.00 69.69 92 GLY A O 1
ATOM 715 N N . GLN A 1 93 ? 13.250 -5.499 -7.486 1.00 69.06 93 GLN A N 1
ATOM 716 C CA . GLN A 1 93 ? 13.499 -4.623 -6.347 1.00 69.06 93 GLN A CA 1
ATOM 717 C C . GLN A 1 93 ? 14.486 -3.522 -6.749 1.00 69.06 93 GLN A C 1
ATOM 719 O O . GLN A 1 93 ? 15.563 -3.798 -7.275 1.00 69.06 93 GLN A O 1
ATOM 724 N N . GLY A 1 94 ? 14.143 -2.270 -6.461 1.00 71.38 94 GLY A N 1
ATOM 725 C CA . GLY A 1 94 ? 15.043 -1.134 -6.657 1.00 71.38 94 GLY A CA 1
ATOM 726 C C . GLY A 1 94 ? 14.760 0.030 -5.708 1.00 71.38 94 GLY A C 1
ATOM 727 O O . GLY A 1 94 ? 13.830 -0.056 -4.899 1.00 71.38 94 GLY A O 1
ATOM 728 N N . PRO A 1 95 ? 15.517 1.141 -5.810 1.00 71.12 95 PRO A N 1
ATOM 729 C CA . PRO A 1 95 ? 15.372 2.307 -4.929 1.00 71.12 95 PRO A CA 1
ATOM 730 C C . PRO A 1 95 ? 13.964 2.921 -4.942 1.00 71.12 95 PRO A C 1
ATOM 732 O O . PRO A 1 95 ? 13.515 3.492 -3.950 1.00 71.12 95 PRO A O 1
ATOM 735 N N . TRP A 1 96 ? 13.229 2.756 -6.049 1.00 72.06 96 TRP A N 1
ATOM 736 C CA . TRP A 1 96 ? 11.842 3.208 -6.187 1.00 72.06 96 TRP A CA 1
ATOM 737 C C . TRP A 1 96 ? 10.862 2.469 -5.267 1.00 72.06 96 TRP A C 1
ATOM 739 O O . TRP A 1 96 ? 9.773 2.981 -5.016 1.00 72.06 96 TRP A O 1
ATOM 749 N N . THR A 1 97 ? 11.223 1.289 -4.754 1.00 77.00 97 THR A N 1
ATOM 750 C CA . THR A 1 97 ? 10.362 0.489 -3.869 1.00 77.00 97 THR A CA 1
ATOM 751 C C . THR A 1 97 ? 10.029 1.250 -2.600 1.00 77.00 97 THR A C 1
ATOM 753 O O . THR A 1 97 ? 8.869 1.276 -2.205 1.00 77.00 97 THR A O 1
ATOM 756 N N . LEU A 1 98 ? 11.007 1.946 -2.014 1.00 74.06 98 LEU A N 1
ATOM 757 C CA . LEU A 1 98 ? 10.782 2.743 -0.811 1.00 74.06 98 LEU A CA 1
ATOM 758 C C . LEU A 1 98 ? 9.735 3.833 -1.066 1.00 74.06 98 LEU A C 1
ATOM 760 O O . LEU A 1 98 ? 8.788 3.986 -0.298 1.00 74.06 98 LEU A O 1
ATOM 764 N N . PHE A 1 99 ? 9.877 4.558 -2.176 1.00 78.31 99 PHE A N 1
ATOM 765 C CA . PHE A 1 99 ? 8.927 5.602 -2.542 1.00 78.31 99 PHE A CA 1
ATOM 766 C C . PHE A 1 99 ? 7.542 5.021 -2.837 1.00 78.31 99 PHE A C 1
ATOM 768 O O . PHE A 1 99 ? 6.556 5.568 -2.361 1.00 78.31 99 PHE A O 1
ATOM 775 N N . GLN A 1 100 ? 7.447 3.881 -3.529 1.00 81.31 100 GLN A N 1
ATOM 776 C CA . GLN A 1 100 ? 6.167 3.207 -3.785 1.00 81.31 100 GLN A CA 1
ATOM 777 C C . GLN A 1 100 ? 5.484 2.752 -2.493 1.00 81.31 100 GLN A C 1
ATOM 779 O O . GLN A 1 100 ? 4.290 2.985 -2.323 1.00 81.31 100 GLN A O 1
ATOM 784 N N . MET A 1 101 ? 6.243 2.170 -1.565 1.00 83.56 101 MET A N 1
ATOM 785 C CA . MET A 1 101 ? 5.758 1.757 -0.249 1.00 83.56 101 MET A CA 1
ATOM 786 C C . MET A 1 101 ? 5.227 2.946 0.555 1.00 83.56 101 MET A C 1
ATOM 788 O O . MET A 1 101 ? 4.101 2.902 1.050 1.00 83.56 101 MET A O 1
ATOM 792 N N . ILE A 1 102 ? 5.987 4.044 0.614 1.00 82.31 102 ILE A N 1
ATOM 793 C CA . ILE A 1 102 ? 5.572 5.269 1.308 1.00 82.31 102 ILE A CA 1
ATOM 794 C C . ILE A 1 102 ? 4.338 5.882 0.636 1.00 82.31 102 ILE A C 1
ATOM 796 O O . ILE A 1 102 ? 3.369 6.203 1.323 1.00 82.31 102 ILE A O 1
ATOM 800 N N . SER A 1 103 ? 4.329 6.021 -0.691 1.00 86.44 103 SER A N 1
ATOM 801 C CA . SER A 1 103 ? 3.215 6.623 -1.428 1.00 86.44 103 SER A CA 1
ATOM 802 C C . SER A 1 103 ? 1.927 5.814 -1.289 1.00 86.44 103 SER A C 1
ATOM 804 O O . SER A 1 103 ? 0.882 6.385 -0.980 1.00 86.44 103 SER A O 1
ATOM 806 N N . TRP A 1 104 ? 1.976 4.495 -1.473 1.00 87.06 104 TRP A N 1
ATOM 807 C CA . TRP A 1 104 ? 0.798 3.632 -1.353 1.00 87.06 104 TRP A CA 1
ATOM 808 C C . TRP A 1 104 ? 0.359 3.417 0.089 1.00 87.06 104 TRP A C 1
ATOM 810 O O . TRP A 1 104 ? -0.841 3.391 0.361 1.00 87.06 104 TRP A O 1
ATOM 820 N N . GLY A 1 105 ? 1.304 3.350 1.026 1.00 87.12 105 GLY A N 1
ATOM 821 C CA . GLY A 1 105 ? 1.005 3.353 2.451 1.00 87.12 105 GLY A CA 1
ATOM 822 C C . GLY A 1 105 ? 0.262 4.626 2.862 1.00 87.12 105 GLY A C 1
ATOM 823 O O . GLY A 1 105 ? -0.823 4.549 3.441 1.00 87.12 105 GLY A O 1
ATOM 824 N N . LEU A 1 106 ? 0.790 5.807 2.522 1.00 87.06 106 LEU A N 1
ATOM 825 C CA . LEU A 1 106 ? 0.148 7.094 2.822 1.00 87.06 106 LEU A CA 1
ATOM 826 C C . LEU A 1 106 ? -1.192 7.265 2.097 1.00 87.06 106 LEU A C 1
ATOM 828 O O . LEU A 1 106 ? -2.135 7.802 2.678 1.00 87.06 106 LEU A O 1
ATOM 832 N N . MET A 1 107 ? -1.315 6.774 0.864 1.00 89.81 107 MET A N 1
ATOM 833 C CA . MET A 1 107 ? -2.583 6.758 0.129 1.00 89.81 107 MET A CA 1
ATOM 834 C C . MET A 1 107 ? -3.650 5.941 0.870 1.00 89.81 107 MET A C 1
ATOM 836 O O . MET A 1 107 ? -4.760 6.425 1.081 1.00 89.81 107 MET A O 1
ATOM 840 N N . GLY A 1 108 ? -3.312 4.734 1.333 1.00 88.69 108 GLY A N 1
ATOM 841 C CA . GLY A 1 108 ? -4.212 3.928 2.159 1.00 88.69 108 GLY A CA 1
ATOM 842 C C . GLY A 1 108 ? -4.529 4.593 3.500 1.00 88.69 108 GLY A C 1
ATOM 843 O O . GLY A 1 108 ? -5.680 4.621 3.930 1.00 88.69 108 GLY A O 1
ATOM 844 N N . PHE A 1 109 ? -3.539 5.203 4.150 1.00 87.12 109 PHE A N 1
ATOM 845 C CA . PHE A 1 109 ? -3.745 5.889 5.425 1.00 87.12 109 PHE A CA 1
ATOM 846 C C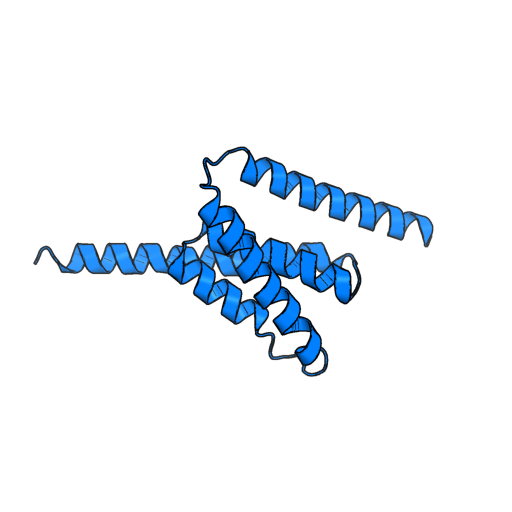 . PHE A 1 109 ? -4.716 7.070 5.298 1.00 87.12 109 PHE A C 1
ATOM 848 O O . PHE A 1 109 ? -5.686 7.164 6.052 1.00 87.12 109 PHE A O 1
ATOM 855 N N . THR A 1 110 ? -4.486 7.942 4.315 1.00 88.31 110 THR A N 1
ATOM 856 C CA . THR A 1 110 ? -5.332 9.113 4.047 1.00 88.31 110 THR A CA 1
ATOM 857 C C . THR A 1 110 ? -6.746 8.698 3.650 1.00 88.31 110 THR A C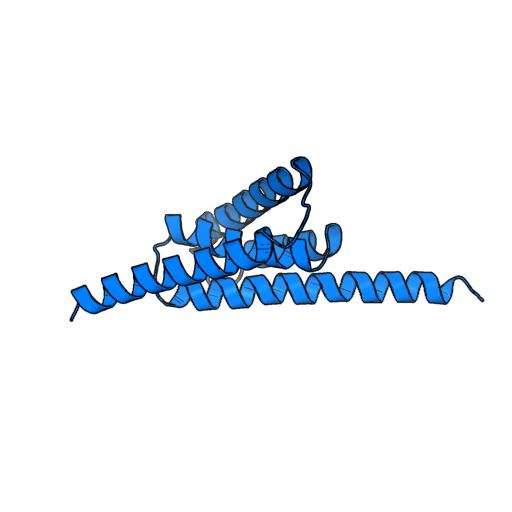 1
ATOM 859 O O . THR A 1 110 ? -7.706 9.212 4.223 1.00 88.31 110 THR A O 1
ATOM 862 N N . ALA A 1 111 ? -6.904 7.701 2.773 1.00 87.38 111 ALA A N 1
ATOM 863 C CA . ALA A 1 111 ? -8.214 7.156 2.410 1.00 87.38 111 ALA A CA 1
ATOM 864 C C . ALA A 1 111 ? -8.993 6.624 3.628 1.00 87.38 111 ALA A C 1
ATOM 866 O O . ALA A 1 111 ? -10.194 6.870 3.764 1.00 87.38 111 ALA A O 1
ATOM 867 N N . GLY A 1 112 ? -8.313 5.945 4.555 1.00 84.56 112 GLY A N 1
ATOM 868 C CA . GLY A 1 112 ? -8.941 5.466 5.784 1.00 84.56 112 GLY A CA 1
ATOM 869 C C . GLY A 1 112 ? -9.255 6.576 6.792 1.00 84.56 112 GLY A C 1
ATOM 870 O O . GLY A 1 112 ? -10.231 6.457 7.529 1.00 84.56 112 GLY A O 1
ATOM 871 N N . MET A 1 113 ? -8.510 7.689 6.808 1.00 83.56 113 MET A N 1
ATOM 872 C CA . MET A 1 113 ? -8.867 8.862 7.625 1.00 83.56 113 MET A CA 1
ATOM 873 C C . MET A 1 113 ? -10.206 9.476 7.196 1.00 83.56 113 MET A C 1
ATOM 875 O O . MET A 1 113 ? -10.998 9.870 8.053 1.00 83.56 113 MET A O 1
ATOM 879 N N . PHE A 1 114 ? -10.496 9.510 5.891 1.00 77.12 114 PHE A N 1
ATOM 880 C CA . PHE A 1 114 ? -11.783 9.999 5.380 1.00 77.12 114 PHE A CA 1
ATOM 881 C C . PHE A 1 114 ? -12.976 9.147 5.843 1.00 77.12 114 PHE A C 1
ATOM 883 O O . PHE A 1 114 ? -14.064 9.690 6.052 1.00 77.12 114 PHE A O 1
ATOM 890 N N . LYS A 1 115 ? -12.786 7.837 6.067 1.00 70.94 115 LYS A N 1
ATOM 891 C CA . LYS A 1 115 ? -13.819 6.960 6.648 1.00 70.94 115 LYS A CA 1
ATOM 892 C C . LYS A 1 115 ? -14.250 7.451 8.031 1.00 70.94 115 LYS A C 1
ATOM 894 O O . LYS A 1 115 ? -15.444 7.558 8.300 1.00 70.94 115 LYS A O 1
ATOM 899 N N . GLU A 1 116 ? -13.289 7.769 8.896 1.00 63.00 116 GLU A N 1
ATOM 900 C CA . GLU A 1 116 ? -13.580 8.228 10.258 1.00 63.00 116 GLU A CA 1
ATOM 901 C C . GLU A 1 116 ? -14.314 9.569 10.258 1.00 63.00 116 GLU A C 1
ATOM 903 O O . GLU A 1 116 ? -15.286 9.729 10.991 1.00 63.00 116 GLU A O 1
ATOM 908 N N . TYR A 1 117 ? -13.932 10.491 9.369 1.00 60.56 117 TYR A N 1
ATOM 909 C CA . TYR A 1 117 ? -14.622 11.774 9.219 1.00 60.56 117 TYR A CA 1
ATOM 910 C C . TYR A 1 117 ? -16.073 11.611 8.736 1.00 60.56 117 TYR A C 1
ATOM 912 O O . TYR A 1 117 ? -16.978 12.276 9.240 1.00 60.56 117 TYR A O 1
ATOM 920 N N . SER A 1 118 ? -16.317 10.696 7.792 1.00 56.69 118 SER A N 1
ATOM 921 C CA . SER A 1 118 ? -17.663 10.371 7.302 1.00 56.69 118 SER A CA 1
ATOM 922 C C . SER A 1 118 ? -18.540 9.747 8.390 1.00 56.69 118 SER A C 1
ATOM 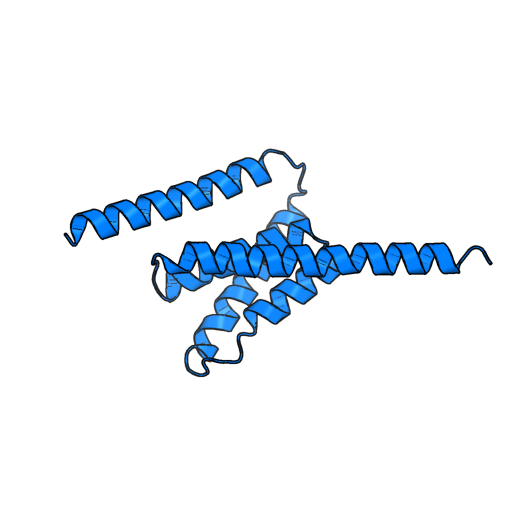924 O O . SER A 1 118 ? -19.706 10.122 8.514 1.00 56.69 118 SER A O 1
ATOM 926 N N . PHE A 1 119 ? -17.988 8.841 9.202 1.00 56.59 119 PHE A N 1
ATOM 927 C CA . PHE A 1 119 ? -18.728 8.180 10.278 1.00 56.59 119 PHE A CA 1
ATOM 928 C C . PHE A 1 119 ? -19.014 9.129 11.456 1.00 56.59 119 PHE A C 1
ATOM 930 O O . PHE A 1 119 ? -20.106 9.102 12.022 1.00 56.59 119 PHE A O 1
ATOM 937 N N . LEU A 1 120 ? -18.073 10.025 11.781 1.00 55.97 120 LEU A N 1
ATOM 938 C CA . LEU A 1 120 ? -18.264 11.089 12.774 1.00 55.97 120 LEU A CA 1
ATOM 939 C C . LEU A 1 120 ? -19.346 12.086 12.341 1.00 55.97 120 LEU A C 1
ATOM 941 O O . LEU A 1 120 ? -20.188 12.456 13.154 1.00 55.97 120 LEU A O 1
ATOM 945 N N . LYS A 1 121 ? -19.386 12.467 11.058 1.00 53.66 121 LYS A N 1
ATOM 946 C CA . LYS A 1 121 ? -20.427 13.357 10.519 1.00 53.66 121 LYS A CA 1
ATOM 947 C C . LYS A 1 121 ? -21.800 12.677 10.454 1.00 53.66 121 LYS A C 1
ATOM 949 O O . LYS A 1 121 ? -22.803 13.322 10.741 1.00 53.66 121 LYS A O 1
ATOM 954 N N . ALA A 1 122 ? -21.842 11.380 10.140 1.00 57.94 122 ALA A N 1
ATOM 955 C CA . ALA A 1 122 ? -23.070 10.587 10.180 1.00 57.94 122 ALA A CA 1
ATOM 956 C C . ALA A 1 122 ? -23.640 10.499 11.605 1.00 57.94 122 ALA A C 1
ATOM 958 O O . ALA A 1 122 ? -24.828 10.727 11.791 1.00 57.94 122 ALA A O 1
ATOM 959 N N . LYS A 1 123 ? -22.800 10.267 12.625 1.00 51.41 123 LYS A N 1
ATOM 960 C CA . LYS A 1 123 ? -23.237 10.320 14.031 1.00 51.41 123 LYS A CA 1
ATOM 961 C C . LYS A 1 123 ? -23.640 11.727 14.486 1.00 51.41 123 LYS A C 1
ATOM 963 O O . LYS A 1 123 ? -24.606 11.856 15.225 1.00 51.41 123 LYS A O 1
ATOM 968 N N . ALA A 1 124 ? -22.930 12.769 14.053 1.00 56.03 124 ALA A N 1
ATOM 969 C CA . ALA A 1 124 ? -23.235 14.151 14.430 1.00 56.03 124 ALA A CA 1
ATOM 970 C C . ALA A 1 124 ? -24.551 14.671 13.816 1.00 56.03 124 ALA A C 1
ATOM 972 O O . ALA A 1 124 ? -25.201 15.518 14.415 1.00 56.03 124 ALA A O 1
ATOM 973 N N . GLY A 1 125 ? -24.967 14.146 12.658 1.00 54.09 125 GLY A N 1
ATOM 974 C CA . GLY A 1 125 ? -26.253 14.471 12.027 1.00 54.09 125 GLY A CA 1
ATOM 975 C C . GLY A 1 125 ? -27.466 13.722 12.593 1.00 54.09 125 GLY A C 1
ATOM 976 O O . GLY A 1 125 ? -28.574 13.957 12.131 1.00 54.09 125 GLY A O 1
ATOM 977 N N . LEU A 1 126 ? -27.272 12.824 13.565 1.00 58.03 126 LEU A N 1
ATOM 978 C CA . LEU A 1 126 ? -28.321 11.991 14.176 1.00 58.03 126 LEU A CA 1
ATOM 979 C C . LEU A 1 126 ? -28.766 12.488 15.567 1.00 58.03 126 LEU A C 1
ATOM 981 O O . LEU A 1 126 ? -29.574 11.833 16.218 1.00 58.03 126 LEU A O 1
ATOM 985 N N . CYS A 1 127 ? -28.259 13.645 16.011 1.00 52.25 127 CYS A N 1
ATOM 986 C CA . CYS A 1 127 ? -28.661 14.320 17.253 1.00 52.25 127 CYS A CA 1
ATOM 987 C C . CYS A 1 127 ? -29.414 15.645 17.004 1.00 52.25 127 CYS A C 1
ATOM 989 O O . CYS A 1 127 ? -29.291 16.569 17.806 1.00 52.25 127 CYS A O 1
ATOM 991 N N . THR A 1 128 ? -30.161 15.753 15.900 1.00 44.38 128 THR A N 1
ATOM 992 C CA . THR A 1 128 ? -31.132 16.844 15.661 1.00 44.38 128 THR A CA 1
ATOM 993 C C . THR A 1 128 ? -32.476 16.222 15.339 1.00 44.38 128 THR A C 1
ATOM 995 O O . THR A 1 128 ? -33.488 16.726 15.865 1.00 44.38 128 THR A O 1
#

Sequence (128 aa):
MQDYIHLMIILLILLSMTIFYIRFEKKTINAEEIVLIAMLSAIAAVGRIPFAALPSVQPTSFIIIITAKTFGREVGFLVGNFAALVSNIFLGQGPWTLFQMISWGLMGFTAGMFKEYSFLKAKAGLCT